Protein AF-A0A1G1KCU7-F1 (afdb_monomer)

Mean predicted aligned error: 11.21 Å

Foldseek 3Di:
DDDPPDDDDDPPPPPDDDDDDDPDDDPVRLLVLLLVVLLVVVVVVDDPVRQLVCLCDVVNVSSVVSCVVPNDVSSVVSNVVSCVVDPDPPDDPPPPPDD

Solvent-accessible surface area (backbone atoms only — not comparable to full-atom values): 6490 Å² total; per-residue (Å²): 136,83,76,72,98,68,79,80,93,53,99,83,48,90,81,61,87,77,88,75,88,75,94,75,81,48,75,64,58,53,49,54,52,50,51,51,56,49,46,55,45,45,74,73,66,52,50,74,69,57,54,54,50,49,27,70,33,72,89,40,55,70,50,21,49,52,35,74,76,60,35,69,69,52,56,51,52,54,50,52,51,48,42,70,76,65,60,67,80,86,82,72,88,72,80,77,86,81,132

Nearest PDB structures (foldseek):
  2a6c-assembly1_A  TM=2.935E-01  e=2.216E+00  Nitrosomonas europaea

Structure (mmCIF, N/CA/C/O backbone):
data_AF-A0A1G1KCU7-F1
#
_entry.id   AF-A0A1G1KCU7-F1
#
loop_
_atom_site.group_PDB
_atom_site.id
_atom_site.type_symbol
_atom_site.label_atom_id
_atom_site.label_alt_id
_atom_site.label_comp_id
_atom_site.label_asym_id
_atom_site.label_entity_id
_atom_site.label_seq_id
_atom_site.pdbx_PDB_ins_code
_atom_site.Cartn_x
_atom_site.Cartn_y
_atom_site.Cartn_z
_atom_site.occupancy
_atom_site.B_iso_or_equiv
_atom_site.auth_seq_id
_atom_site.auth_comp_id
_atom_site.auth_asym_id
_atom_site.auth_atom_id
_atom_site.pdbx_PDB_model_num
ATOM 1 N N . MET A 1 1 ? -15.328 -31.281 -32.874 1.00 44.41 1 MET A N 1
ATOM 2 C CA . MET A 1 1 ? -13.886 -30.971 -32.954 1.00 44.41 1 MET A CA 1
ATOM 3 C C . MET A 1 1 ? -13.667 -29.708 -32.148 1.00 44.41 1 MET A C 1
ATOM 5 O O . MET A 1 1 ? -14.166 -28.665 -32.540 1.00 44.41 1 MET A O 1
ATOM 9 N N . THR A 1 2 ? -13.065 -29.828 -30.969 1.00 56.16 2 THR A N 1
ATOM 10 C CA . THR A 1 2 ? -12.828 -28.698 -30.063 1.00 56.16 2 THR A CA 1
ATOM 11 C C . THR A 1 2 ? -11.544 -28.018 -30.518 1.00 56.16 2 THR A C 1
ATOM 13 O O . THR A 1 2 ? -10.494 -28.658 -30.512 1.00 56.16 2 THR A O 1
ATOM 16 N N . ALA A 1 3 ? -11.623 -26.769 -30.979 1.00 58.47 3 ALA A N 1
ATOM 17 C CA . ALA A 1 3 ? -10.427 -25.989 -31.277 1.00 58.47 3 ALA A CA 1
ATOM 18 C C . ALA A 1 3 ? -9.564 -25.887 -30.003 1.00 58.47 3 ALA A C 1
ATOM 20 O O . ALA A 1 3 ? -10.125 -25.761 -28.907 1.00 58.47 3 ALA A O 1
ATOM 21 N N . PRO A 1 4 ? -8.227 -25.977 -30.099 1.00 55.62 4 PRO A N 1
ATOM 22 C CA . PRO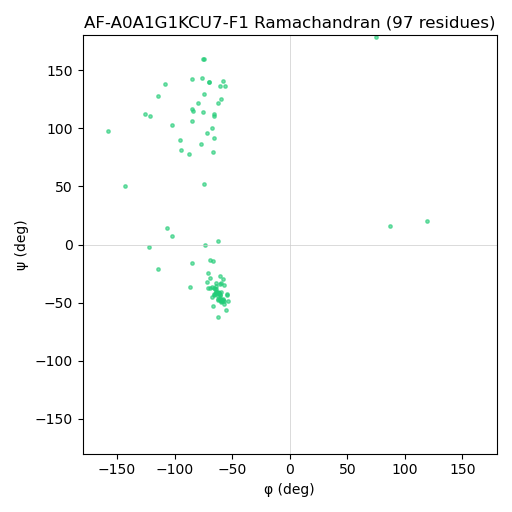 A 1 4 ? -7.378 -25.787 -28.934 1.00 55.62 4 PRO A CA 1
ATOM 23 C C . PRO A 1 4 ? -7.595 -24.373 -28.382 1.00 55.62 4 PRO A C 1
ATOM 25 O O . PRO A 1 4 ? -7.626 -23.402 -29.131 1.00 55.62 4 PRO A O 1
ATOM 28 N N . LEU A 1 5 ? -7.710 -24.252 -27.057 1.00 66.50 5 LEU A N 1
ATOM 29 C CA . LEU A 1 5 ? -7.854 -22.982 -26.319 1.00 66.50 5 LEU A CA 1
ATOM 30 C C . LEU A 1 5 ? -6.653 -22.027 -26.478 1.00 66.50 5 LEU A C 1
ATOM 32 O O . LEU A 1 5 ? -6.610 -20.979 -25.840 1.00 66.50 5 LEU A O 1
ATOM 36 N N . ARG A 1 6 ? -5.653 -22.391 -27.285 1.00 67.88 6 ARG A N 1
ATOM 37 C CA . ARG A 1 6 ? -4.412 -21.648 -27.455 1.00 67.88 6 ARG A CA 1
ATOM 38 C C . ARG A 1 6 ? -4.194 -21.365 -28.933 1.00 67.88 6 ARG A C 1
ATOM 40 O O . ARG A 1 6 ? -3.978 -22.283 -29.720 1.00 67.88 6 ARG A O 1
ATOM 47 N N . LYS A 1 7 ? -4.279 -20.084 -29.266 1.00 72.50 7 LYS A N 1
ATOM 48 C CA . LYS A 1 7 ? -3.988 -19.526 -30.579 1.00 72.50 7 LYS A CA 1
ATOM 49 C C . LYS A 1 7 ? -2.486 -19.252 -30.689 1.00 72.50 7 LYS A C 1
ATOM 51 O O . LYS A 1 7 ? -1.861 -18.867 -29.698 1.00 72.50 7 LYS A O 1
ATOM 56 N N . GLU A 1 8 ? -1.908 -19.480 -31.862 1.00 80.38 8 GLU A N 1
ATOM 57 C CA . GLU A 1 8 ? -0.534 -19.065 -32.139 1.00 80.38 8 GLU A CA 1
ATOM 58 C C . GLU A 1 8 ? -0.476 -17.530 -32.231 1.00 80.38 8 GLU A C 1
ATOM 60 O O . GLU A 1 8 ? -1.414 -16.918 -32.750 1.00 80.38 8 GLU A O 1
ATOM 65 N N . PRO A 1 9 ? 0.567 -16.883 -31.684 1.00 74.75 9 PRO A N 1
ATOM 66 C CA . PRO A 1 9 ? 0.721 -15.440 -31.808 1.00 74.75 9 PRO A CA 1
ATOM 67 C C . PRO A 1 9 ? 0.881 -15.070 -33.289 1.00 74.75 9 PRO A C 1
ATOM 69 O O . PRO A 1 9 ? 1.789 -15.553 -33.965 1.00 74.75 9 PRO A O 1
ATOM 72 N N . GLU A 1 10 ? -0.018 -14.222 -33.784 1.00 83.62 10 GLU A N 1
ATOM 73 C CA . GLU A 1 10 ? -0.011 -13.691 -35.151 1.00 83.62 10 GLU A CA 1
ATOM 74 C C . GLU A 1 10 ? 0.387 -12.216 -35.076 1.00 83.62 10 GLU A C 1
ATOM 76 O O . GLU A 1 10 ? -0.066 -11.499 -34.184 1.00 83.62 10 GLU A O 1
ATOM 81 N N . LEU A 1 11 ? 1.236 -11.762 -36.000 1.00 78.69 11 LEU A N 1
ATOM 82 C CA . LEU A 1 11 ? 1.810 -10.409 -35.978 1.00 78.69 11 LEU A CA 1
ATOM 83 C C . LEU A 1 11 ? 0.744 -9.299 -36.053 1.00 78.69 11 LEU A C 1
ATOM 85 O O . LEU A 1 11 ? 0.967 -8.180 -35.593 1.00 78.69 11 LEU A O 1
ATOM 89 N N . ASP A 1 12 ? -0.388 -9.613 -36.667 1.00 83.25 12 ASP A N 1
ATOM 90 C CA . ASP A 1 12 ? -1.526 -8.752 -36.954 1.00 83.25 12 ASP A CA 1
ATOM 91 C C . ASP A 1 12 ? -2.739 -9.031 -36.053 1.00 83.25 12 ASP A C 1
ATOM 93 O O . ASP A 1 12 ? -3.827 -8.532 -36.334 1.00 83.25 12 ASP A O 1
ATOM 97 N N . ASP A 1 13 ? -2.567 -9.782 -34.957 1.00 86.38 13 ASP A N 1
ATOM 98 C CA . ASP A 1 13 ? -3.649 -10.049 -34.009 1.00 86.38 13 ASP A CA 1
ATOM 99 C C . ASP A 1 13 ? -4.094 -8.760 -33.289 1.00 86.38 13 ASP A C 1
ATOM 101 O O . ASP A 1 13 ? -3.355 -8.231 -32.451 1.00 86.38 13 ASP A O 1
ATOM 105 N N . PRO A 1 14 ? -5.317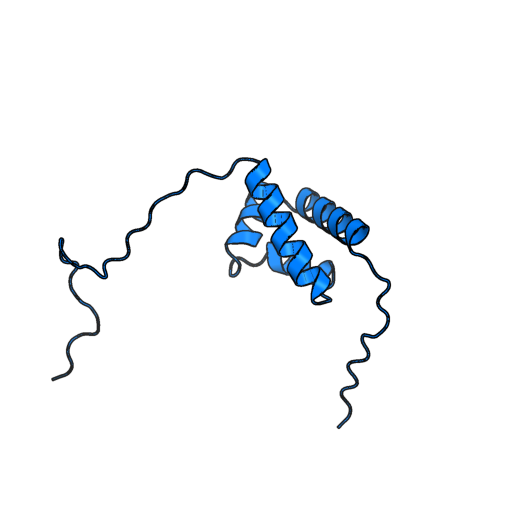 -8.255 -33.543 1.00 83.81 14 PRO A N 1
ATOM 106 C CA . PRO A 1 14 ? -5.809 -7.047 -32.888 1.00 83.81 14 PRO A CA 1
ATOM 107 C C . PRO A 1 14 ? -6.086 -7.244 -31.388 1.00 83.81 14 PRO A C 1
ATOM 109 O O . PRO A 1 14 ? -6.286 -6.259 -30.678 1.00 83.81 14 PRO A O 1
ATOM 112 N N . LEU A 1 15 ? -6.130 -8.490 -30.905 1.00 83.62 15 LEU A N 1
ATOM 113 C CA . LEU A 1 15 ? -6.342 -8.853 -29.502 1.00 83.62 15 LEU A CA 1
ATOM 114 C C . LEU A 1 15 ? -5.041 -9.263 -28.793 1.00 83.62 15 LEU A C 1
ATOM 116 O O . LEU A 1 15 ? -5.087 -9.702 -27.641 1.00 83.62 15 LEU A O 1
ATOM 120 N N . GLU A 1 16 ? -3.883 -9.114 -29.444 1.00 83.81 16 GLU A N 1
ATOM 121 C CA . GLU A 1 16 ? -2.585 -9.336 -28.810 1.00 83.81 16 GLU A CA 1
ATOM 122 C C . GLU A 1 16 ? -2.404 -8.387 -27.615 1.00 83.81 16 GLU A C 1
ATOM 124 O O . GLU A 1 16 ? -2.484 -7.162 -27.740 1.00 83.81 16 GLU A O 1
ATOM 129 N N . LEU A 1 17 ? -2.113 -8.947 -26.436 1.00 80.56 17 LEU A N 1
ATOM 130 C CA . LEU A 1 17 ? -1.788 -8.143 -25.263 1.00 80.56 17 LEU A CA 1
ATOM 131 C C . LEU A 1 17 ? -0.472 -7.392 -25.504 1.00 80.56 17 LEU A C 1
ATOM 133 O O . LEU A 1 17 ? 0.606 -7.986 -25.484 1.00 80.56 17 LEU A O 1
ATOM 137 N N . ARG A 1 18 ? -0.552 -6.068 -25.648 1.00 80.75 18 ARG A N 1
ATOM 138 C CA . ARG A 1 18 ? 0.623 -5.193 -25.713 1.00 80.75 18 ARG A CA 1
ATOM 139 C C . ARG A 1 18 ? 0.837 -4.474 -24.393 1.00 80.75 18 ARG A C 1
ATOM 141 O O . ARG A 1 18 ? 0.159 -3.500 -24.080 1.00 80.75 18 ARG A O 1
ATOM 148 N N . GLY A 1 19 ? 1.809 -4.958 -23.626 1.00 78.69 19 GLY A N 1
ATOM 149 C CA . GLY A 1 19 ? 2.317 -4.237 -22.465 1.00 78.69 19 GLY A CA 1
ATOM 150 C C . GLY A 1 19 ? 3.200 -3.071 -22.904 1.00 78.69 19 GLY A C 1
ATOM 151 O O . GLY A 1 19 ? 4.124 -3.257 -23.694 1.00 78.69 19 GLY A O 1
ATOM 152 N N . VAL A 1 20 ? 2.942 -1.878 -22.372 1.00 81.81 20 VAL A N 1
ATOM 153 C CA . VAL A 1 20 ? 3.858 -0.734 -22.454 1.00 81.81 20 VAL A CA 1
ATOM 154 C C . VAL A 1 20 ? 4.328 -0.433 -21.040 1.00 81.81 20 VAL A C 1
ATOM 156 O O . VAL A 1 20 ? 3.509 -0.287 -20.134 1.00 81.81 20 VAL A O 1
ATOM 159 N N . VAL A 1 21 ? 5.643 -0.354 -20.842 1.00 74.00 21 VAL A N 1
ATOM 160 C CA . VAL A 1 21 ? 6.204 0.089 -19.564 1.00 74.00 21 VAL A CA 1
ATOM 161 C C . VAL A 1 21 ? 6.028 1.598 -19.486 1.00 74.00 21 VAL A C 1
ATOM 163 O O . VAL A 1 21 ? 6.630 2.334 -20.269 1.00 74.00 21 VAL A O 1
ATOM 166 N N . LEU A 1 22 ? 5.198 2.059 -18.555 1.00 67.00 22 LEU A N 1
ATOM 167 C CA . LEU A 1 22 ? 5.168 3.467 -18.187 1.00 67.00 22 LEU A CA 1
ATOM 168 C C . LEU A 1 22 ? 6.340 3.725 -17.233 1.00 67.00 22 LEU A C 1
ATOM 170 O O . LEU A 1 22 ? 6.423 3.063 -16.197 1.00 67.00 22 LEU A O 1
ATOM 174 N N . PRO A 1 23 ? 7.267 4.638 -17.563 1.00 67.50 23 PRO A N 1
ATOM 175 C CA . PRO A 1 23 ? 8.318 5.022 -16.639 1.00 67.50 23 PRO A CA 1
ATOM 176 C C . PRO A 1 23 ? 7.697 5.861 -15.521 1.00 67.50 23 PRO A C 1
ATOM 178 O O . PRO A 1 23 ? 7.495 7.060 -15.682 1.00 67.50 23 PRO A O 1
ATOM 181 N N . ALA A 1 24 ? 7.366 5.228 -14.403 1.00 61.56 24 ALA A N 1
ATOM 182 C CA . ALA A 1 24 ? 7.019 5.924 -13.174 1.00 61.56 24 ALA A CA 1
ATOM 183 C C . ALA A 1 24 ? 7.236 4.998 -11.978 1.00 61.56 24 ALA A C 1
ATOM 185 O O . ALA A 1 24 ? 6.380 4.187 -11.646 1.00 61.56 24 ALA A O 1
ATOM 186 N N . GLU A 1 25 ? 8.386 5.157 -11.333 1.00 65.44 25 GLU A N 1
ATOM 187 C CA . GLU A 1 25 ? 8.609 4.782 -9.934 1.00 65.44 25 GLU A CA 1
ATOM 188 C C . GLU A 1 25 ? 9.538 5.836 -9.319 1.00 65.44 25 GLU A C 1
ATOM 190 O O . GLU A 1 25 ? 10.595 5.525 -8.774 1.00 65.44 25 GLU A O 1
ATOM 195 N N . ASP A 1 26 ? 9.198 7.120 -9.485 1.00 83.62 26 ASP A N 1
ATOM 196 C CA . ASP A 1 26 ? 9.803 8.121 -8.615 1.00 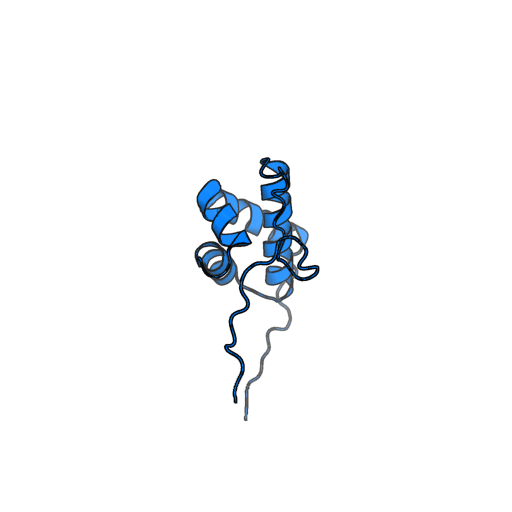83.62 26 ASP A CA 1
ATOM 197 C C . ASP A 1 26 ? 9.160 8.053 -7.224 1.00 83.62 26 ASP A C 1
ATOM 199 O O . ASP A 1 26 ? 8.066 7.510 -7.019 1.00 83.62 26 ASP A O 1
ATOM 203 N N . ASP A 1 27 ? 9.875 8.585 -6.240 1.00 88.19 27 ASP A N 1
ATOM 204 C CA . ASP A 1 27 ? 9.446 8.544 -4.845 1.00 88.19 27 ASP A CA 1
ATOM 205 C C . ASP A 1 27 ? 8.077 9.207 -4.631 1.00 88.19 27 ASP A C 1
ATOM 207 O O . ASP A 1 27 ? 7.322 8.785 -3.752 1.00 88.19 27 ASP A O 1
ATOM 211 N N . THR A 1 28 ? 7.735 10.198 -5.458 1.00 90.38 28 THR A N 1
ATOM 212 C CA . THR A 1 28 ? 6.441 10.886 -5.435 1.00 90.38 28 THR A CA 1
ATOM 213 C C . THR A 1 28 ? 5.314 9.945 -5.844 1.00 90.38 28 THR A C 1
ATOM 215 O O . THR A 1 28 ? 4.370 9.757 -5.080 1.00 90.38 28 THR A O 1
ATOM 218 N N . SER A 1 29 ? 5.443 9.290 -6.998 1.00 88.44 29 SER A N 1
ATOM 219 C CA . SER A 1 29 ? 4.433 8.381 -7.549 1.00 88.44 29 SER A CA 1
ATOM 220 C C . SER A 1 29 ? 4.188 7.189 -6.619 1.00 88.44 29 SER A C 1
ATOM 222 O O . SER A 1 29 ? 3.044 6.809 -6.362 1.00 88.44 29 SER A O 1
ATOM 224 N N . LEU A 1 30 ? 5.260 6.626 -6.044 1.00 90.44 30 LEU A N 1
ATOM 225 C CA . LEU A 1 30 ? 5.156 5.549 -5.054 1.00 90.44 30 LEU A CA 1
ATOM 226 C C . LEU A 1 30 ? 4.397 6.004 -3.806 1.00 90.44 30 LEU A C 1
ATOM 228 O O . LEU A 1 30 ? 3.558 5.264 -3.285 1.00 90.44 30 LEU A O 1
ATOM 232 N N . ARG A 1 31 ? 4.663 7.222 -3.326 1.00 94.44 31 ARG A N 1
ATOM 233 C CA . ARG A 1 31 ? 3.981 7.777 -2.156 1.00 94.44 31 ARG A CA 1
ATOM 234 C C . ARG A 1 31 ? 2.505 8.052 -2.428 1.00 94.44 31 ARG A C 1
ATOM 236 O O . ARG A 1 31 ? 1.678 7.670 -1.605 1.00 94.44 31 ARG A O 1
ATOM 243 N N . GLU A 1 32 ? 2.163 8.650 -3.565 1.00 93.75 32 GLU A N 1
ATOM 244 C CA . GLU A 1 32 ? 0.770 8.902 -3.964 1.00 93.75 32 GLU A CA 1
ATOM 245 C C . GLU A 1 32 ? -0.032 7.602 -4.092 1.00 93.75 32 GLU A C 1
ATOM 247 O O . GLU A 1 32 ? -1.141 7.494 -3.565 1.00 93.75 32 GLU A O 1
ATOM 252 N N . MET A 1 33 ? 0.560 6.570 -4.697 1.00 92.94 33 MET A N 1
ATOM 253 C CA . MET A 1 33 ? -0.051 5.244 -4.767 1.00 92.94 33 MET A CA 1
ATOM 254 C C . MET A 1 33 ? -0.255 4.633 -3.369 1.00 92.94 33 MET A C 1
ATOM 256 O O . MET A 1 33 ? -1.304 4.057 -3.084 1.00 92.94 33 MET A O 1
ATOM 260 N N . THR A 1 34 ? 0.723 4.792 -2.472 1.00 97.06 34 THR A N 1
ATOM 261 C CA . THR A 1 34 ? 0.632 4.306 -1.084 1.00 97.06 34 THR A CA 1
ATOM 262 C C . THR A 1 34 ? -0.507 4.982 -0.322 1.00 97.06 34 THR A C 1
ATOM 264 O O . THR A 1 34 ? -1.275 4.297 0.354 1.00 97.06 34 THR A O 1
ATOM 267 N N . LEU A 1 35 ? -0.640 6.307 -0.461 1.00 97.19 35 LEU A N 1
ATOM 268 C CA . LEU A 1 35 ? -1.739 7.080 0.119 1.00 97.19 35 LEU A CA 1
ATOM 269 C C . LEU A 1 35 ? -3.092 6.562 -0.367 1.00 97.19 35 LEU A C 1
ATOM 271 O O . LEU A 1 35 ? -3.966 6.305 0.454 1.00 97.19 35 LEU A O 1
ATOM 275 N N . CYS A 1 36 ? -3.235 6.355 -1.679 1.00 96.00 36 CYS A N 1
ATOM 276 C CA . CYS A 1 36 ? -4.478 5.882 -2.281 1.00 96.00 36 CYS A CA 1
ATOM 277 C C . CYS A 1 36 ? -4.912 4.520 -1.717 1.00 96.00 36 CYS A C 1
ATOM 279 O O . CYS A 1 36 ? -6.051 4.379 -1.279 1.00 96.00 36 CYS A O 1
ATOM 281 N N . PHE A 1 37 ? -4.003 3.539 -1.648 1.00 96.88 37 PHE A N 1
ATOM 282 C CA . PHE A 1 37 ? -4.335 2.226 -1.086 1.00 96.88 37 PHE A CA 1
ATOM 283 C C . PHE A 1 37 ? -4.741 2.307 0.386 1.00 96.88 37 PHE A C 1
ATOM 285 O O . PHE A 1 37 ? -5.730 1.702 0.789 1.00 96.88 37 PHE A O 1
ATOM 292 N N . ILE A 1 38 ? -3.977 3.035 1.201 1.00 97.56 38 ILE A N 1
ATOM 293 C CA . ILE A 1 38 ? -4.255 3.141 2.635 1.00 97.56 38 ILE A CA 1
ATOM 294 C C . ILE A 1 38 ? -5.572 3.879 2.872 1.00 97.56 38 ILE A C 1
ATOM 296 O O . ILE A 1 38 ? -6.343 3.441 3.721 1.00 97.56 38 ILE A O 1
ATOM 300 N N . GLU A 1 39 ? -5.837 4.969 2.149 1.00 96.12 39 GLU A N 1
ATOM 301 C CA . GLU A 1 39 ? -7.078 5.731 2.292 1.00 96.12 39 GLU A CA 1
ATOM 302 C C . GLU A 1 39 ? -8.302 4.869 1.987 1.00 96.12 39 GLU A C 1
ATOM 304 O O . GLU A 1 39 ? -9.22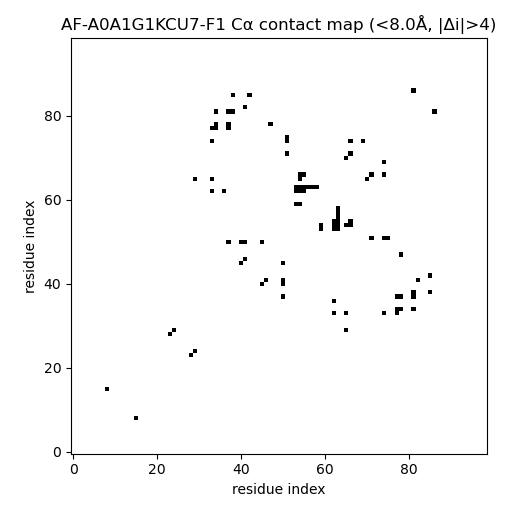3 4.845 2.803 1.00 96.12 39 GLU A O 1
ATOM 309 N N . GLU A 1 40 ? -8.294 4.141 0.868 1.00 95.25 40 GLU A N 1
ATOM 310 C CA . GLU A 1 40 ? -9.416 3.292 0.455 1.00 95.25 40 GLU A CA 1
ATOM 311 C C . GLU A 1 40 ? -9.782 2.292 1.562 1.00 95.25 40 GLU A C 1
ATOM 313 O O . GLU A 1 40 ? -10.886 2.309 2.107 1.00 95.25 40 GLU A O 1
ATOM 318 N N . PHE A 1 41 ? -8.810 1.487 1.995 1.00 95.06 41 PHE A N 1
ATOM 319 C CA . PHE A 1 41 ? -9.060 0.440 2.983 1.00 95.06 41 PHE A CA 1
ATOM 320 C C . PHE A 1 41 ? -9.299 0.986 4.395 1.00 95.06 41 PHE A C 1
ATOM 322 O O . PHE A 1 41 ? -10.084 0.418 5.156 1.00 95.06 41 PHE A O 1
ATOM 329 N N . LEU A 1 42 ? -8.663 2.100 4.772 1.00 93.94 42 LEU A N 1
ATOM 330 C CA . LEU A 1 42 ? -8.943 2.740 6.057 1.00 93.94 42 LEU A CA 1
ATOM 331 C C . LEU A 1 42 ? -10.393 3.239 6.112 1.00 93.94 42 LEU A C 1
ATOM 333 O O . LEU A 1 42 ? -11.052 3.092 7.142 1.00 93.94 42 LEU A O 1
ATOM 337 N N . ARG A 1 43 ? -10.900 3.810 5.013 1.00 90.69 43 ARG A N 1
ATOM 338 C CA . ARG A 1 43 ? -12.288 4.284 4.914 1.00 90.69 43 ARG A CA 1
ATOM 339 C C . ARG A 1 43 ? -13.297 3.138 4.906 1.00 90.69 43 ARG A C 1
ATOM 341 O O . ARG A 1 43 ? -14.382 3.310 5.457 1.00 90.69 43 ARG A O 1
ATOM 348 N N . ASP A 1 44 ? -12.898 1.971 4.411 1.00 92.50 44 ASP A N 1
ATOM 349 C CA . ASP A 1 44 ? -13.646 0.714 4.536 1.00 92.50 44 ASP A CA 1
ATOM 350 C C . ASP A 1 44 ? -13.604 0.105 5.952 1.00 92.50 44 ASP A C 1
ATOM 352 O O . ASP A 1 44 ? -14.197 -0.943 6.209 1.00 92.50 44 ASP A O 1
ATOM 356 N N . GLY A 1 45 ? -12.916 0.749 6.901 1.00 91.69 45 GLY A N 1
ATOM 357 C CA . GLY A 1 45 ? -12.867 0.333 8.303 1.00 91.69 45 GLY A CA 1
ATOM 358 C C . GLY A 1 45 ? -11.773 -0.684 8.625 1.00 91.69 45 GLY A C 1
ATOM 359 O O . GLY A 1 45 ? -11.815 -1.311 9.686 1.00 91.69 45 GLY A O 1
ATOM 360 N N . TRP A 1 46 ? -10.783 -0.860 7.748 1.00 95.19 46 TRP A N 1
ATOM 361 C CA . TRP A 1 46 ? -9.675 -1.774 8.006 1.00 95.19 46 TRP A CA 1
ATOM 362 C C . TRP A 1 46 ? -8.762 -1.241 9.109 1.00 95.19 46 T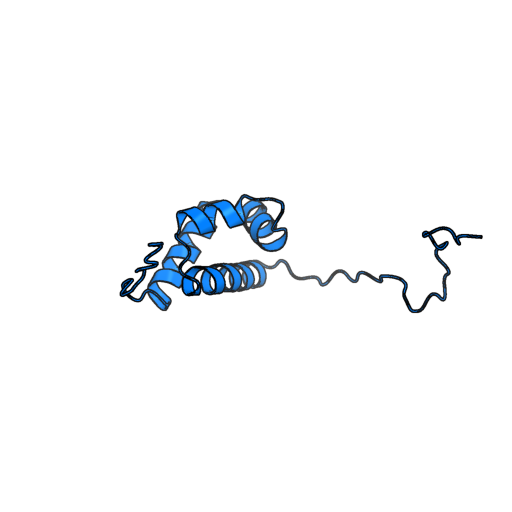RP A C 1
ATOM 364 O O . TRP A 1 46 ? -8.430 -0.057 9.186 1.00 95.19 46 TRP A O 1
ATOM 374 N N . SER A 1 47 ? -8.307 -2.152 9.965 1.00 94.19 47 SER A N 1
ATOM 375 C CA . SER A 1 47 ? -7.327 -1.851 11.003 1.00 94.19 47 SER A CA 1
ATOM 376 C C . SER A 1 47 ? -5.919 -1.680 10.430 1.00 94.19 47 SER A C 1
ATOM 378 O O . SER A 1 47 ? -5.562 -2.224 9.385 1.00 94.19 47 SER A O 1
ATOM 380 N N . GLU A 1 48 ? -5.057 -1.002 11.186 1.00 94.50 48 GLU A N 1
ATOM 381 C CA . GLU A 1 48 ? -3.637 -0.862 10.854 1.00 94.50 48 GLU A CA 1
ATOM 382 C C . GLU A 1 48 ? -2.920 -2.215 10.694 1.00 94.50 48 GLU A C 1
ATOM 384 O O . GLU A 1 48 ? -2.049 -2.353 9.839 1.00 94.50 48 GLU A O 1
ATOM 389 N N . ALA A 1 49 ? -3.300 -3.235 11.469 1.00 96.06 49 ALA A N 1
ATOM 390 C CA . ALA A 1 49 ? -2.739 -4.576 11.322 1.00 96.06 49 ALA A CA 1
ATOM 391 C C . ALA A 1 49 ? -3.124 -5.205 9.972 1.00 96.06 49 ALA A C 1
ATOM 393 O O . ALA A 1 49 ? -2.262 -5.749 9.285 1.00 96.06 49 ALA A O 1
ATOM 394 N N . GLN A 1 50 ? -4.390 -5.072 9.559 1.00 97.44 50 GLN A N 1
ATOM 395 C CA . GLN A 1 50 ? -4.860 -5.563 8.259 1.00 97.44 50 GLN A CA 1
ATOM 396 C C . GLN A 1 50 ? -4.184 -4.825 7.098 1.00 97.44 50 GLN A C 1
ATOM 398 O O . GLN A 1 50 ? -3.766 -5.465 6.136 1.00 97.44 50 GLN A O 1
ATOM 403 N N . LEU A 1 51 ? -4.004 -3.505 7.212 1.00 97.62 51 LEU A N 1
ATOM 404 C CA . LEU A 1 51 ? -3.256 -2.713 6.232 1.00 97.62 51 LEU A CA 1
ATOM 405 C C . LEU A 1 51 ? -1.803 -3.191 6.120 1.00 97.62 51 LEU A C 1
ATOM 407 O O . LEU A 1 51 ? -1.294 -3.378 5.024 1.00 97.62 51 LEU A O 1
ATOM 411 N N . ARG A 1 52 ? -1.119 -3.468 7.231 1.00 97.69 52 ARG A N 1
ATOM 412 C CA . ARG A 1 52 ? 0.261 -3.984 7.178 1.00 97.69 52 ARG A CA 1
ATOM 413 C C . ARG A 1 52 ? 0.349 -5.345 6.491 1.00 97.69 52 ARG A C 1
ATOM 415 O O . ARG A 1 52 ? 1.257 -5.561 5.692 1.00 97.69 52 ARG A O 1
ATOM 422 N N . GLU A 1 53 ? -0.594 -6.241 6.766 1.00 98.00 53 GLU A N 1
ATOM 423 C CA . GLU A 1 53 ? -0.643 -7.554 6.115 1.00 98.00 53 GLU A CA 1
ATOM 424 C C . GLU A 1 53 ? -0.965 -7.460 4.618 1.00 98.00 53 GLU A C 1
ATOM 426 O O . GLU A 1 53 ? -0.353 -8.172 3.821 1.00 98.00 53 GLU A O 1
ATOM 431 N N . LEU A 1 54 ? -1.835 -6.529 4.209 1.00 97.75 54 LEU A N 1
ATOM 432 C CA . LEU A 1 54 ? -2.096 -6.225 2.797 1.00 97.75 54 LEU A CA 1
ATOM 433 C C . LEU A 1 54 ? -0.793 -5.913 2.046 1.00 97.75 54 LEU A C 1
ATOM 435 O O . LEU A 1 54 ? -0.527 -6.496 0.997 1.00 97.75 54 LEU A O 1
ATOM 439 N N . PHE A 1 55 ? 0.045 -5.040 2.608 1.00 98.19 55 PHE A N 1
ATOM 440 C CA . PHE A 1 55 ? 1.318 -4.639 2.002 1.00 98.19 55 PHE A CA 1
ATOM 441 C C . PHE A 1 55 ? 2.381 -5.754 2.019 1.00 98.19 55 PHE A C 1
ATOM 443 O O . PHE A 1 55 ? 3.266 -5.781 1.168 1.00 98.19 55 PHE A O 1
ATOM 450 N N . ARG A 1 56 ? 2.308 -6.724 2.936 1.00 98.06 56 ARG A N 1
ATOM 451 C CA . ARG A 1 56 ? 3.239 -7.871 2.952 1.00 98.06 56 ARG A CA 1
ATOM 452 C C . ARG A 1 56 ? 2.819 -9.016 2.041 1.00 98.06 56 ARG A C 1
ATOM 454 O O . ARG A 1 56 ? 3.644 -9.874 1.733 1.00 98.06 56 ARG A O 1
ATOM 461 N N . ASN A 1 57 ? 1.571 -9.034 1.591 1.00 97.62 57 ASN A N 1
ATOM 462 C CA . ASN A 1 57 ? 1.039 -10.133 0.806 1.00 97.62 57 ASN A CA 1
ATOM 463 C C . ASN A 1 57 ? 1.364 -9.968 -0.698 1.00 97.62 57 ASN A C 1
ATOM 465 O O . ASN A 1 57 ? 0.844 -9.051 -1.335 1.00 97.62 57 ASN A O 1
ATOM 469 N N . PRO A 1 58 ? 2.153 -10.880 -1.308 1.00 96.81 58 PRO A N 1
ATOM 470 C CA . PRO A 1 58 ? 2.567 -10.784 -2.711 1.00 96.81 58 PRO A CA 1
ATOM 471 C C . PRO A 1 58 ? 1.418 -10.925 -3.718 1.00 96.81 58 PRO A C 1
ATOM 473 O O . PRO A 1 58 ? 1.594 -10.584 -4.886 1.00 96.81 58 PRO A O 1
ATOM 476 N N . PHE A 1 59 ? 0.244 -11.398 -3.284 1.00 97.12 59 PHE A N 1
ATOM 477 C CA . PHE A 1 59 ? -0.968 -11.385 -4.102 1.00 97.12 59 PHE A CA 1
ATOM 478 C C . PHE A 1 59 ? -1.362 -9.956 -4.515 1.00 97.12 59 PHE A C 1
ATOM 480 O O . PHE A 1 59 ? -1.839 -9.745 -5.627 1.00 97.12 59 PHE A O 1
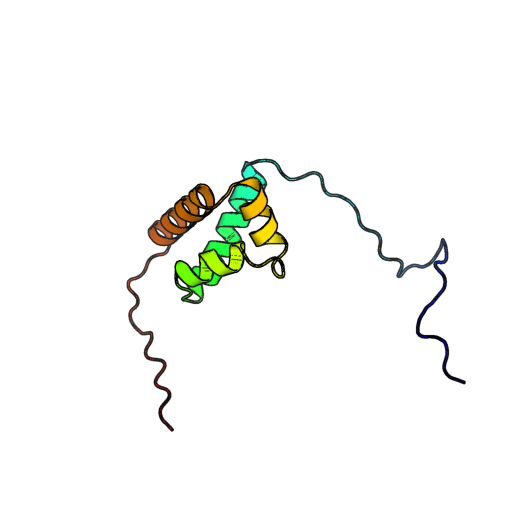ATOM 487 N N . TYR A 1 60 ? -1.106 -8.961 -3.658 1.00 95.50 60 TYR A N 1
ATOM 488 C CA . TYR A 1 60 ? -1.385 -7.553 -3.933 1.00 95.50 60 TYR A CA 1
ATOM 489 C C . TYR A 1 60 ? -0.141 -6.868 -4.496 1.00 95.50 60 TYR A C 1
ATOM 491 O O . TYR A 1 60 ? 0.605 -6.207 -3.778 1.00 95.50 60 TYR A O 1
ATOM 499 N N . THR A 1 61 ? 0.093 -7.029 -5.799 1.00 93.56 61 THR A N 1
ATOM 500 C CA . THR A 1 61 ? 1.347 -6.617 -6.453 1.00 93.56 61 THR A CA 1
ATOM 501 C C . THR A 1 61 ? 1.709 -5.146 -6.225 1.00 93.56 61 THR A C 1
ATOM 503 O O . THR A 1 61 ? 2.865 -4.862 -5.929 1.00 93.56 61 THR A O 1
ATOM 506 N N . GLY A 1 62 ? 0.744 -4.221 -6.308 1.00 92.69 62 GLY A N 1
ATOM 507 C CA . GLY A 1 62 ? 0.976 -2.786 -6.082 1.00 92.69 62 GLY A CA 1
ATOM 508 C C . GLY A 1 62 ? 1.449 -2.474 -4.654 1.00 92.69 62 GLY A C 1
ATOM 509 O O . GLY A 1 62 ? 2.586 -2.032 -4.485 1.00 92.69 62 GLY A O 1
ATOM 510 N N . PRO A 1 63 ? 0.635 -2.753 -3.617 1.00 96.50 63 PRO A N 1
ATOM 511 C CA . PRO A 1 63 ? 1.042 -2.585 -2.220 1.00 96.50 63 PRO A CA 1
ATOM 512 C C . PRO A 1 63 ? 2.338 -3.331 -1.875 1.00 96.50 63 PRO A C 1
ATOM 514 O O . PRO A 1 63 ? 3.237 -2.775 -1.243 1.00 96.50 63 PRO A O 1
ATOM 517 N N . HIS A 1 64 ? 2.477 -4.576 -2.341 1.00 97.31 64 HIS A N 1
ATOM 518 C CA . HIS A 1 64 ? 3.659 -5.384 -2.066 1.00 97.31 64 HIS A CA 1
ATOM 519 C C . HIS A 1 64 ? 4.932 -4.812 -2.680 1.00 97.31 64 HIS A C 1
ATOM 521 O O . HIS A 1 64 ? 5.988 -4.837 -2.047 1.00 97.31 64 HIS A O 1
ATOM 527 N N . MET A 1 65 ? 4.836 -4.255 -3.887 1.00 95.00 65 MET A N 1
ATOM 528 C CA . MET A 1 65 ? 5.945 -3.560 -4.525 1.00 95.00 65 MET A CA 1
ATOM 529 C C . MET A 1 65 ? 6.394 -2.359 -3.682 1.00 95.00 65 MET A C 1
ATOM 531 O O . MET A 1 65 ? 7.582 -2.263 -3.377 1.00 95.00 65 MET A O 1
ATOM 535 N N . VAL A 1 66 ? 5.470 -1.516 -3.203 1.00 95.56 66 VAL A N 1
ATOM 536 C CA . VAL A 1 66 ? 5.817 -0.381 -2.326 1.00 95.56 66 VAL A CA 1
ATOM 537 C C . VAL A 1 66 ? 6.550 -0.862 -1.075 1.00 95.56 66 VAL A C 1
ATOM 539 O O . VAL A 1 66 ? 7.611 -0.336 -0.736 1.00 95.56 66 VAL A O 1
ATOM 542 N N . TRP A 1 67 ? 6.018 -1.881 -0.392 1.00 97.50 67 TRP A N 1
ATOM 543 C CA . TRP A 1 67 ? 6.649 -2.423 0.813 1.00 97.50 67 TRP A CA 1
ATOM 544 C C . TRP A 1 67 ? 8.046 -2.982 0.528 1.00 97.50 67 TRP A C 1
ATOM 546 O O . TRP A 1 67 ? 8.977 -2.715 1.287 1.00 97.50 67 TRP A O 1
ATOM 556 N N . LYS A 1 68 ? 8.232 -3.688 -0.593 1.00 96.81 68 LYS A N 1
ATOM 557 C CA . LYS A 1 68 ? 9.545 -4.194 -1.017 1.00 96.81 68 LYS A CA 1
ATOM 558 C C . LYS A 1 68 ? 10.565 -3.080 -1.252 1.00 96.81 68 LYS A C 1
ATOM 560 O O . LYS A 1 68 ? 11.746 -3.313 -1.006 1.00 96.81 68 LYS A O 1
ATOM 565 N N . GLN A 1 69 ? 10.129 -1.913 -1.727 1.00 94.88 69 GLN A N 1
ATOM 566 C CA . GLN A 1 69 ? 11.011 -0.783 -2.026 1.00 94.88 69 GLN A CA 1
ATOM 567 C C . GLN A 1 69 ? 11.282 0.122 -0.814 1.00 94.88 69 GLN A C 1
ATOM 569 O O . GLN A 1 69 ? 12.392 0.631 -0.669 1.00 94.88 69 GLN A O 1
ATOM 574 N N . LYS A 1 70 ? 10.285 0.340 0.053 1.00 96.44 70 LYS A N 1
ATOM 575 C CA . LYS A 1 70 ? 10.334 1.357 1.122 1.00 96.44 70 LYS A CA 1
ATOM 576 C C . LYS A 1 70 ? 10.323 0.791 2.546 1.00 96.44 70 LYS A C 1
ATOM 578 O O . LYS A 1 70 ? 10.768 1.462 3.475 1.00 96.44 70 LYS A O 1
ATOM 583 N N . GLY A 1 71 ? 9.858 -0.443 2.726 1.00 97.38 71 GLY A N 1
ATOM 584 C CA . GLY A 1 71 ? 9.838 -1.146 4.007 1.00 97.38 71 GLY A CA 1
ATOM 585 C C . GLY A 1 71 ? 8.767 -0.672 4.995 1.00 97.38 71 GLY A C 1
ATOM 586 O O . GLY A 1 71 ? 7.992 0.252 4.753 1.00 97.38 71 GLY A O 1
ATOM 587 N N . ASP A 1 72 ? 8.724 -1.336 6.150 1.00 98.00 72 ASP A N 1
ATOM 588 C CA . ASP A 1 72 ? 7.662 -1.179 7.151 1.00 98.00 72 ASP A CA 1
ATOM 589 C C . ASP A 1 72 ? 7.577 0.215 7.780 1.00 98.00 72 ASP A C 1
ATOM 591 O O . ASP A 1 72 ? 6.480 0.662 8.123 1.00 98.00 72 ASP A O 1
ATOM 595 N N . ALA A 1 73 ? 8.709 0.901 7.951 1.00 97.94 73 ALA A N 1
ATOM 596 C CA . ALA A 1 73 ? 8.741 2.231 8.558 1.00 97.94 73 ALA A CA 1
ATOM 597 C C . ALA A 1 73 ? 7.943 3.234 7.714 1.00 97.94 73 ALA A C 1
ATOM 599 O O . ALA A 1 73 ? 7.059 3.907 8.239 1.00 97.94 73 ALA A O 1
ATOM 600 N N . PHE A 1 74 ? 8.180 3.234 6.401 1.00 97.69 74 PHE A N 1
ATOM 601 C CA . PHE A 1 74 ? 7.468 4.084 5.453 1.00 97.69 74 PHE A CA 1
ATOM 602 C C . PHE A 1 74 ? 5.962 3.794 5.447 1.00 97.69 74 PHE A C 1
ATOM 604 O O . PHE A 1 74 ? 5.156 4.706 5.595 1.00 97.69 74 PHE A O 1
ATOM 611 N N . ILE A 1 75 ? 5.565 2.519 5.371 1.00 98.06 75 ILE A N 1
ATOM 612 C CA . ILE A 1 75 ? 4.141 2.145 5.415 1.00 98.06 75 ILE A CA 1
ATOM 613 C C . ILE A 1 75 ? 3.486 2.612 6.722 1.00 98.06 75 ILE A C 1
ATOM 615 O O . ILE A 1 75 ? 2.370 3.121 6.711 1.00 98.06 75 ILE A O 1
ATOM 619 N N . SER A 1 76 ? 4.188 2.482 7.851 1.00 97.44 76 SER A N 1
ATOM 620 C CA . SER A 1 76 ? 3.693 2.946 9.155 1.00 97.44 76 SER A CA 1
ATOM 621 C C . SER A 1 76 ? 3.423 4.444 9.164 1.00 97.44 76 SER A C 1
ATOM 623 O O . SER A 1 76 ? 2.382 4.869 9.654 1.00 97.44 76 SER A O 1
ATOM 625 N N . GLU A 1 77 ? 4.366 5.226 8.641 1.00 97.75 77 GLU A N 1
ATOM 626 C CA . GLU A 1 77 ? 4.280 6.682 8.575 1.00 97.75 77 GLU A CA 1
ATOM 627 C C . GLU A 1 77 ? 3.057 7.118 7.765 1.00 97.75 77 GLU A C 1
ATOM 629 O O . GLU A 1 77 ? 2.227 7.877 8.269 1.00 97.75 77 GLU A O 1
ATOM 634 N N . VAL A 1 78 ? 2.882 6.552 6.568 1.00 97.62 78 VAL A N 1
ATOM 635 C CA . VAL A 1 78 ? 1.751 6.894 5.697 1.00 97.62 78 VAL A CA 1
ATOM 636 C C . VAL A 1 78 ? 0.417 6.451 6.310 1.00 97.62 78 VAL A C 1
ATOM 638 O O . VAL A 1 78 ? -0.559 7.195 6.240 1.00 97.62 78 VAL A O 1
ATOM 641 N N . ILE A 1 79 ? 0.354 5.294 6.988 1.00 96.88 79 ILE A N 1
ATOM 642 C CA . ILE A 1 79 ? -0.859 4.890 7.725 1.00 96.88 79 ILE A CA 1
ATOM 643 C C . ILE A 1 79 ? -1.228 5.945 8.769 1.00 96.88 79 ILE A C 1
ATOM 645 O O . ILE A 1 79 ? -2.395 6.327 8.860 1.00 96.88 79 ILE A O 1
ATOM 649 N N . GLN A 1 80 ? -0.263 6.422 9.560 1.00 96.38 80 GLN A N 1
ATOM 650 C CA . GLN A 1 80 ? -0.557 7.432 10.576 1.00 96.38 80 GLN A CA 1
ATOM 651 C C . GLN A 1 80 ? -1.015 8.746 9.947 1.00 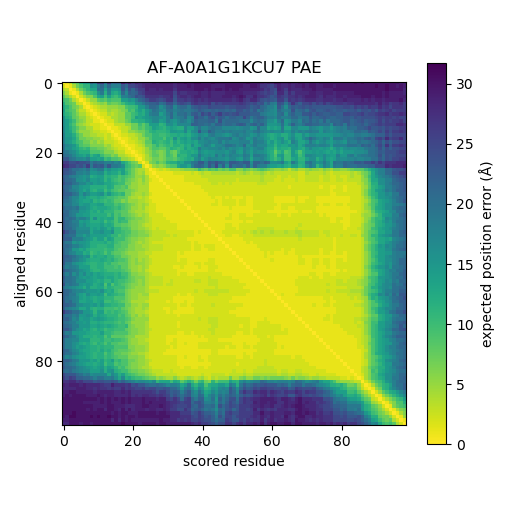96.38 80 GLN A C 1
ATOM 653 O O . GLN A 1 80 ? -1.989 9.321 10.420 1.00 96.38 80 GLN A O 1
ATOM 658 N N . GLU A 1 81 ? -0.377 9.195 8.868 1.00 96.00 81 GLU A N 1
ATOM 659 C CA . GLU A 1 81 ? -0.776 10.404 8.141 1.00 96.00 81 GLU A CA 1
ATOM 660 C C . GLU A 1 81 ? -2.229 10.332 7.658 1.00 96.00 81 GLU A C 1
ATOM 662 O O . GLU A 1 81 ? -3.033 11.212 7.973 1.00 96.00 81 GLU A O 1
ATOM 667 N N . VAL A 1 82 ? -2.600 9.248 6.971 1.00 95.69 82 VAL A N 1
ATOM 668 C CA . VAL A 1 82 ? -3.968 9.048 6.469 1.00 95.69 82 VAL A CA 1
ATOM 669 C C . VAL A 1 82 ? -4.960 8.947 7.632 1.00 95.69 82 VAL A C 1
ATOM 671 O O . VAL A 1 82 ? -6.046 9.524 7.572 1.00 95.69 82 VAL A O 1
ATOM 674 N N . ARG A 1 83 ? -4.589 8.294 8.742 1.00 93.44 83 ARG A N 1
ATOM 675 C CA . ARG A 1 83 ? -5.418 8.250 9.958 1.00 93.44 83 ARG A CA 1
ATOM 676 C C . ARG A 1 83 ? -5.607 9.618 10.599 1.00 93.44 83 ARG A C 1
ATOM 678 O O . ARG A 1 83 ? -6.681 9.863 11.128 1.00 93.44 83 ARG A O 1
ATOM 685 N N . GLN A 1 84 ? -4.616 10.504 10.572 1.00 92.31 84 GLN A N 1
ATOM 686 C CA . GLN A 1 84 ? -4.796 11.871 11.070 1.00 92.31 84 GLN A CA 1
ATOM 687 C C . GLN A 1 84 ? -5.690 12.695 10.138 1.00 92.31 84 GLN A C 1
ATOM 689 O O . GLN A 1 84 ? -6.509 13.476 10.614 1.00 92.31 84 GLN A O 1
ATOM 694 N N . ALA A 1 85 ? -5.571 12.497 8.823 1.00 90.69 85 ALA A N 1
ATOM 695 C CA . ALA A 1 85 ? -6.390 13.197 7.838 1.00 90.69 85 ALA A CA 1
ATOM 696 C C . ALA A 1 85 ? -7.868 12.762 7.869 1.00 90.69 85 ALA A C 1
ATOM 698 O O . ALA A 1 85 ? -8.761 13.597 7.724 1.00 90.69 85 ALA A O 1
ATOM 699 N N . TRP A 1 86 ? -8.132 11.470 8.087 1.00 84.12 86 TRP A N 1
ATOM 700 C CA . TRP A 1 86 ? -9.461 10.868 7.905 1.00 84.12 86 TRP A CA 1
ATOM 701 C C . TRP A 1 86 ? -10.040 10.192 9.151 1.00 84.12 86 TRP A C 1
ATOM 703 O O . TRP A 1 86 ? -11.166 9.693 9.116 1.00 84.12 86 TRP A O 1
ATOM 713 N N . GLY A 1 87 ? -9.297 10.158 10.257 1.00 67.25 87 GLY A N 1
ATOM 714 C CA . GLY A 1 87 ? -9.677 9.471 11.486 1.00 67.25 87 GLY A CA 1
ATOM 715 C C . GLY A 1 87 ? -10.899 10.094 12.144 1.00 67.25 87 GLY A C 1
ATOM 716 O O . GLY A 1 87 ? -10.788 10.975 12.992 1.00 67.25 87 GLY A O 1
ATOM 717 N N . ARG A 1 88 ? -12.084 9.586 11.806 1.00 61.31 88 ARG A N 1
ATOM 7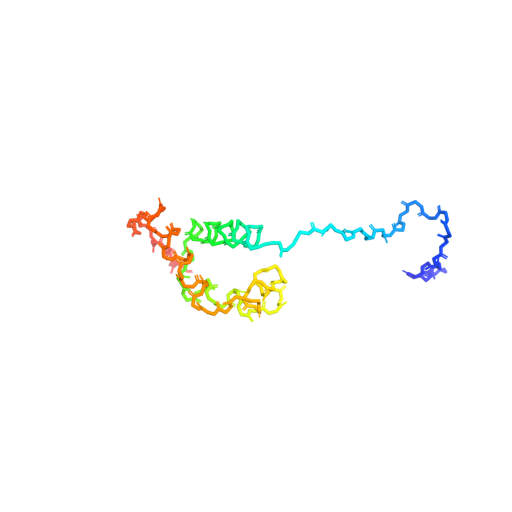18 C CA . ARG A 1 88 ? -13.244 9.667 12.695 1.00 61.31 88 ARG A CA 1
ATOM 719 C C . ARG A 1 88 ? -13.078 8.629 13.811 1.00 61.31 88 ARG A C 1
ATOM 721 O O . ARG A 1 88 ? -12.580 7.534 13.538 1.00 61.31 88 ARG A O 1
ATOM 728 N N . PRO A 1 89 ? -13.495 8.919 15.058 1.00 52.62 89 PRO A N 1
ATOM 729 C CA . PRO A 1 89 ? -13.678 7.857 16.037 1.00 52.62 89 PRO A CA 1
ATOM 730 C C . PRO A 1 89 ? -14.662 6.842 15.450 1.00 52.62 89 PRO A C 1
ATOM 732 O O . PRO A 1 89 ? -15.649 7.226 14.820 1.00 52.62 89 PRO A O 1
ATOM 735 N N . ALA A 1 90 ? -14.362 5.555 15.610 1.00 51.69 90 ALA A N 1
ATOM 736 C CA . ALA A 1 90 ? -15.224 4.473 15.162 1.00 51.69 90 ALA A CA 1
ATOM 737 C C . ALA A 1 90 ? -16.531 4.472 15.975 1.00 51.69 90 ALA A C 1
ATOM 739 O O . ALA A 1 90 ? -16.689 3.702 16.916 1.00 51.69 90 ALA A O 1
ATOM 740 N N . GLU A 1 91 ? -17.475 5.345 15.636 1.00 43.09 91 GLU A N 1
ATOM 741 C CA . GLU A 1 91 ? -18.864 5.174 16.034 1.00 43.09 91 GLU A CA 1
ATOM 742 C C . GLU A 1 91 ? -19.535 4.258 15.011 1.00 43.09 91 GLU A C 1
ATOM 744 O O . GLU A 1 91 ? -19.809 4.660 13.882 1.00 43.09 91 GLU A O 1
ATOM 749 N N . GLY A 1 92 ? -19.786 3.009 15.414 1.00 48.12 92 GLY A N 1
ATOM 750 C CA . GLY A 1 92 ? -20.781 2.169 14.745 1.00 48.12 92 GLY A CA 1
ATOM 751 C C . GLY A 1 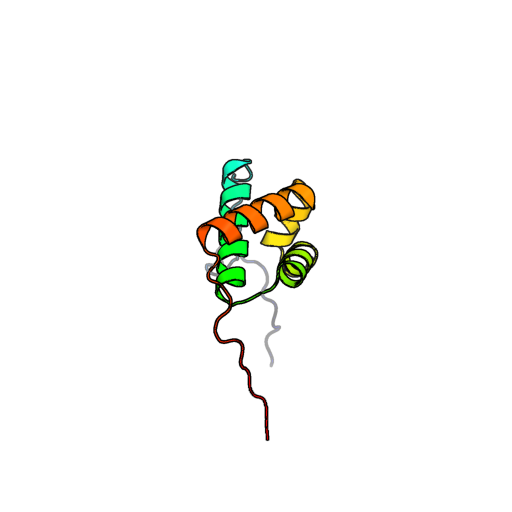92 ? -20.315 0.864 14.103 1.00 48.12 92 GLY A C 1
ATOM 752 O O . GLY A 1 92 ? -21.075 0.314 13.314 1.00 48.12 92 GLY A O 1
ATOM 753 N N . ALA A 1 93 ? -19.163 0.286 14.463 1.00 48.62 93 ALA A N 1
ATOM 754 C CA . ALA A 1 93 ? -18.864 -1.112 14.114 1.00 48.62 93 ALA A CA 1
ATOM 755 C C . ALA A 1 93 ? -19.674 -2.104 14.984 1.00 48.62 93 ALA A C 1
ATOM 757 O O . ALA A 1 93 ? -19.126 -3.013 15.596 1.00 48.62 93 ALA A O 1
ATOM 758 N N . ASN A 1 94 ? -20.997 -1.926 15.041 1.00 42.72 94 ASN A N 1
ATOM 759 C CA . ASN A 1 94 ? -21.934 -2.977 15.415 1.00 42.72 94 ASN A CA 1
ATOM 760 C C . ASN A 1 94 ? -22.284 -3.746 14.137 1.00 42.72 94 ASN A C 1
ATOM 762 O O . ASN A 1 94 ? -23.360 -3.564 13.572 1.00 42.72 94 ASN A O 1
ATOM 766 N N . HIS A 1 95 ? -21.386 -4.620 13.682 1.00 44.12 95 HIS A N 1
ATOM 767 C CA . HIS A 1 95 ? -21.854 -5.804 12.968 1.00 44.12 95 HIS A CA 1
ATOM 768 C C . HIS A 1 95 ? -22.379 -6.764 14.033 1.00 44.12 95 HIS A C 1
ATOM 770 O O . HIS A 1 95 ? -21.653 -7.574 14.603 1.00 44.12 95 HIS A O 1
ATOM 776 N N . ALA A 1 96 ? -23.652 -6.574 14.369 1.00 42.47 96 ALA A N 1
ATOM 777 C CA . ALA A 1 96 ? -24.436 -7.584 15.042 1.00 42.47 96 ALA A CA 1
ATOM 778 C C . ALA A 1 96 ? -24.634 -8.735 14.050 1.00 42.47 96 ALA A C 1
ATOM 780 O O . ALA A 1 96 ? -25.489 -8.652 13.175 1.00 42.47 96 ALA A O 1
ATOM 781 N N . GLU A 1 97 ? -23.853 -9.803 14.184 1.00 39.31 97 GLU A N 1
ATOM 782 C CA . GLU A 1 97 ? -24.265 -11.113 13.686 1.00 39.31 97 GLU A CA 1
ATOM 783 C C . GLU A 1 97 ? -24.887 -11.876 14.852 1.00 39.31 97 GLU A C 1
ATOM 785 O O . GLU A 1 97 ? -24.224 -12.535 15.650 1.00 39.31 97 GLU A O 1
ATOM 790 N N . GLY A 1 98 ? -26.198 -11.696 14.978 1.00 43.53 98 GLY A N 1
ATOM 791 C CA . GLY A 1 98 ? -27.086 -12.641 15.625 1.00 43.53 98 GLY A CA 1
ATOM 792 C C . GLY A 1 98 ? -28.133 -13.058 14.603 1.00 43.53 98 GLY A C 1
ATOM 793 O O . GLY A 1 98 ? -28.942 -12.222 14.209 1.00 43.53 98 GLY A O 1
ATOM 794 N N . VAL A 1 99 ? -28.056 -14.313 14.156 1.00 39.84 99 VAL A N 1
ATOM 795 C CA . VAL A 1 99 ? -29.121 -15.330 14.017 1.00 39.84 99 VAL A CA 1
ATOM 796 C C . VAL A 1 99 ? -28.449 -16.629 13.583 1.00 39.84 99 VAL A C 1
ATOM 798 O O . VAL A 1 99 ? -27.709 -16.603 12.577 1.00 39.84 99 VAL A O 1
#

pLDDT: mean 83.23, std 17.94, range [39.31, 98.19]

Secondary structure (DSSP, 8-state):
----S-PPP-TT-TT-----------HHHHHHHHHHHHHHHHHTT--HHHHHHHHH-TTSHHHHHHHHHHHHHHHHHHHHHHHHHH-------------

Sequence (99 aa):
MTAPLRKEPELDDPLELRGVVLPAEDDTSLREMTLCFIEEFLRDGWSEAQLRELFRNPFYTGPHMVWKQKGDAFISEVIQEVRQAWGRPAEGANHAEGV

Radius of gyration: 20.19 Å; Cα contacts (8 Å, |Δi|>4): 48; chains: 1; bounding box: 40×44×53 Å